Protein AF-A0ABD4Q6U1-F1 (afdb_monomer_lite)

Foldseek 3Di:
DWDWPDAQDAQIWIWDQDPNDIDIDTGHHRDDVSVVVVVVVVCCVRVVDVDPVVDPDDDDDDDDPDPPDPDDDDDDPVD

Secondary structure (DSSP, 8-state):
-EEEESTTSSSEEEEEEETTEEEEEEE---SHHHHHHHHHHHHHHTTS-SSGGG--------S--TTT-SS-----TT-

Structure (mmCIF, N/CA/C/O backbone):
data_AF-A0ABD4Q6U1-F1
#
_entry.id   AF-A0ABD4Q6U1-F1
#
loop_
_atom_site.group_PDB
_atom_site.id
_atom_site.type_symbol
_atom_site.label_atom_id
_atom_site.label_alt_id
_atom_site.label_comp_id
_atom_site.label_asym_id
_atom_site.label_entity_id
_atom_site.label_seq_id
_atom_site.pdbx_PDB_ins_code
_atom_site.Cartn_x
_atom_site.Cartn_y
_atom_site.Cartn_z
_atom_site.occupancy
_atom_site.B_iso_or_equiv
_atom_site.auth_seq_id
_atom_site.auth_comp_id
_atom_site.auth_asym_id
_atom_site.auth_atom_id
_atom_site.pdbx_PDB_model_num
ATOM 1 N N . LYS A 1 1 ? -4.123 8.829 4.148 1.00 82.25 1 LYS A N 1
ATOM 2 C CA . LYS A 1 1 ? -2.704 8.353 4.194 1.00 82.25 1 LYS A CA 1
ATOM 3 C C . LYS A 1 1 ? -2.620 7.225 5.210 1.00 82.25 1 LYS A C 1
ATOM 5 O O . LYS A 1 1 ? -3.173 7.412 6.284 1.00 82.25 1 LYS A O 1
ATOM 10 N N . GLY A 1 2 ? -1.948 6.112 4.916 1.00 88.88 2 GLY A N 1
ATOM 11 C CA . GLY A 1 2 ? -1.813 5.000 5.863 1.00 88.88 2 GLY A CA 1
ATOM 12 C C . GLY A 1 2 ? -0.410 4.398 5.898 1.00 88.88 2 GLY A C 1
ATOM 13 O O . GLY A 1 2 ? 0.405 4.694 5.024 1.00 88.88 2 GLY A O 1
ATOM 14 N N . VAL A 1 3 ? -0.136 3.607 6.933 1.00 94.00 3 VAL A N 1
ATOM 15 C CA . VAL A 1 3 ? 1.087 2.819 7.115 1.00 94.00 3 VAL A CA 1
ATOM 16 C C . VAL A 1 3 ? 0.737 1.512 7.825 1.00 94.00 3 VAL A C 1
ATOM 18 O O . VAL A 1 3 ? -0.093 1.505 8.733 1.00 94.00 3 VAL A O 1
ATOM 21 N N . ILE A 1 4 ? 1.354 0.418 7.385 1.00 95.25 4 ILE A N 1
ATOM 22 C CA . ILE A 1 4 ? 1.310 -0.877 8.063 1.00 95.25 4 ILE A CA 1
ATOM 23 C C . ILE A 1 4 ? 2.734 -1.192 8.503 1.00 95.25 4 ILE A C 1
ATOM 25 O O . ILE A 1 4 ? 3.668 -1.119 7.703 1.00 95.25 4 ILE A O 1
ATOM 29 N N . GLU A 1 5 ? 2.898 -1.510 9.777 1.00 95.44 5 GLU A N 1
ATOM 30 C CA . GLU A 1 5 ? 4.187 -1.747 10.411 1.00 95.44 5 GLU A CA 1
ATOM 31 C C . GLU A 1 5 ? 4.240 -3.160 10.987 1.00 95.44 5 GLU A C 1
ATOM 33 O O . GLU A 1 5 ? 3.223 -3.716 11.402 1.00 95.44 5 GLU A O 1
ATOM 38 N N . ARG A 1 6 ? 5.458 -3.713 11.055 1.00 95.44 6 ARG A N 1
ATOM 39 C CA . ARG A 1 6 ? 5.757 -5.018 11.671 1.00 95.44 6 ARG A CA 1
ATOM 40 C C . ARG A 1 6 ? 5.086 -6.234 11.005 1.00 95.44 6 ARG A C 1
ATOM 42 O O . ARG A 1 6 ? 4.941 -7.256 11.662 1.00 95.44 6 ARG A O 1
ATOM 49 N N . ILE A 1 7 ? 4.767 -6.161 9.708 1.00 94.56 7 ILE A N 1
ATOM 50 C CA . ILE A 1 7 ? 4.261 -7.304 8.919 1.00 94.56 7 ILE A CA 1
ATOM 51 C C . ILE A 1 7 ? 5.159 -8.535 9.127 1.00 94.56 7 ILE A C 1
ATOM 53 O O . ILE A 1 7 ? 6.381 -8.450 8.997 1.00 94.56 7 ILE A O 1
ATOM 57 N N . GLY A 1 8 ? 4.544 -9.676 9.432 1.00 94.12 8 GLY A N 1
ATOM 58 C CA . GLY A 1 8 ? 5.203 -10.946 9.741 1.00 94.12 8 GLY A CA 1
ATOM 59 C C . GLY A 1 8 ? 5.591 -11.116 11.213 1.00 94.12 8 GLY A C 1
ATOM 60 O O . GLY A 1 8 ? 6.161 -12.146 11.571 1.00 94.12 8 GLY A O 1
ATOM 61 N N . LEU A 1 9 ? 5.302 -10.132 12.068 1.00 93.56 9 LEU A N 1
ATOM 62 C CA . LEU A 1 9 ? 5.520 -10.179 13.514 1.00 93.56 9 LEU A CA 1
ATOM 63 C C . LEU A 1 9 ? 4.185 -10.085 14.263 1.00 93.56 9 LEU A C 1
ATOM 65 O O . LEU A 1 9 ? 3.186 -9.600 13.724 1.00 93.56 9 LEU A O 1
ATOM 69 N N . SER A 1 10 ? 4.198 -10.493 15.534 1.00 91.81 10 SER A N 1
ATOM 70 C CA . SER A 1 10 ? 3.061 -10.275 16.431 1.00 91.81 10 SER A CA 1
ATOM 71 C C . SER A 1 10 ? 2.811 -8.785 16.652 1.00 91.81 10 SER A C 1
ATOM 73 O O . SER A 1 10 ? 3.752 -7.978 16.645 1.00 91.81 10 SER A O 1
ATOM 75 N N . ASP A 1 11 ? 1.553 -8.433 16.896 1.00 93.06 11 ASP A N 1
ATOM 76 C CA . ASP A 1 11 ? 1.116 -7.062 17.160 1.00 93.06 11 ASP A CA 1
ATOM 77 C C 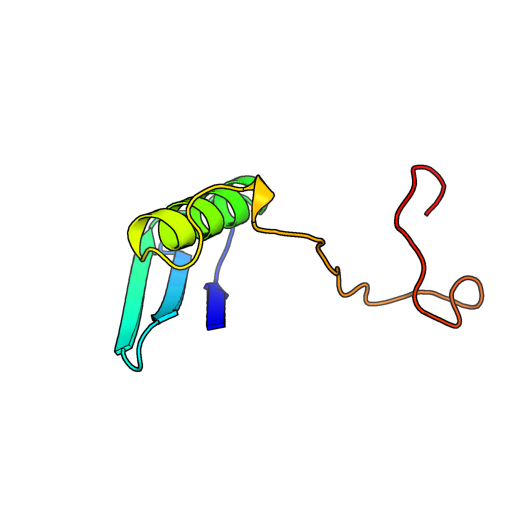. ASP A 1 11 ? 1.537 -6.110 16.022 1.00 93.06 11 ASP A C 1
ATOM 79 O O . ASP A 1 11 ? 2.182 -5.072 16.244 1.00 93.06 11 ASP A O 1
ATOM 83 N N . SER A 1 12 ? 1.224 -6.498 14.779 1.00 95.88 12 SER A N 1
ATOM 84 C CA . SER A 1 12 ? 1.374 -5.605 13.631 1.00 95.88 12 SER A CA 1
ATOM 85 C C . SER A 1 12 ? 0.458 -4.395 13.797 1.00 95.88 12 SER A C 1
ATOM 87 O O . SER A 1 12 ? -0.629 -4.481 14.369 1.00 95.88 12 SER A O 1
ATOM 89 N N . ILE A 1 13 ? 0.923 -3.239 13.328 1.00 95.00 13 ILE A N 1
ATOM 90 C CA . ILE A 1 13 ? 0.246 -1.963 13.569 1.00 95.00 13 ILE A CA 1
ATOM 91 C C . ILE A 1 13 ? -0.212 -1.410 12.233 1.00 95.00 13 ILE A C 1
ATOM 93 O O . ILE A 1 13 ? 0.606 -1.076 11.377 1.00 95.00 13 ILE A O 1
ATOM 97 N N . PHE A 1 14 ? -1.520 -1.268 12.068 1.00 94.81 14 PHE A N 1
ATOM 98 C CA . PHE A 1 14 ? -2.108 -0.546 10.955 1.00 94.81 14 PHE A CA 1
ATOM 99 C C . PHE A 1 14 ? -2.552 0.837 11.424 1.00 94.81 14 PHE A C 1
ATOM 101 O O . PHE A 1 14 ? -3.299 0.982 12.386 1.00 94.81 14 PHE A O 1
ATOM 108 N N . THR A 1 15 ? -2.079 1.880 10.749 1.00 94.69 15 THR A N 1
ATOM 109 C CA . THR A 1 15 ? -2.467 3.265 11.018 1.00 94.69 15 THR A CA 1
ATOM 110 C C . THR A 1 15 ? -2.993 3.911 9.747 1.00 94.69 15 THR A C 1
ATOM 112 O O . THR A 1 15 ? -2.291 3.949 8.736 1.00 94.69 15 THR A O 1
ATOM 115 N N . ILE A 1 16 ? -4.169 4.531 9.811 1.00 93.81 16 ILE A N 1
ATOM 116 C CA . ILE A 1 16 ? -4.751 5.300 8.709 1.00 93.81 16 ILE A CA 1
ATOM 117 C C . ILE A 1 16 ? -5.214 6.679 9.188 1.00 93.81 16 ILE A C 1
ATOM 119 O O . ILE A 1 16 ? -5.714 6.845 10.293 1.00 93.81 16 ILE A O 1
ATOM 123 N N . HIS A 1 17 ? -4.994 7.695 8.356 1.00 91.94 17 HIS A N 1
ATOM 124 C CA . HIS A 1 17 ? -5.506 9.047 8.555 1.00 91.94 17 HIS A CA 1
ATOM 125 C C . HIS A 1 17 ? -6.611 9.307 7.538 1.00 91.94 17 HIS A C 1
ATOM 127 O O . HIS A 1 17 ? -6.322 9.343 6.329 1.00 91.94 17 HIS A O 1
ATOM 133 N N . VAL A 1 18 ? -7.833 9.497 8.034 1.00 90.50 18 VAL A N 1
ATOM 134 C CA . VAL A 1 18 ? -9.053 9.723 7.249 1.00 90.50 18 VAL A CA 1
ATOM 135 C C . VAL A 1 18 ? -9.824 10.879 7.879 1.00 90.50 18 VAL A C 1
ATOM 137 O O . VAL A 1 18 ? -9.925 10.954 9.096 1.00 90.50 18 VAL A O 1
ATOM 140 N N . ASN A 1 19 ? -10.320 11.817 7.067 1.00 86.94 19 ASN A N 1
ATOM 141 C CA . ASN A 1 19 ? -11.127 12.961 7.524 1.00 86.94 19 ASN A CA 1
ATOM 142 C C . ASN A 1 19 ? -10.498 13.810 8.653 1.00 86.94 19 ASN A C 1
ATOM 144 O O . ASN A 1 19 ? -11.202 14.469 9.409 1.00 86.94 19 ASN A O 1
ATOM 148 N N . GLY A 1 20 ? -9.164 13.826 8.754 1.00 88.12 20 GLY A N 1
ATOM 149 C CA . GLY A 1 20 ? -8.433 14.549 9.802 1.00 88.12 20 GLY A CA 1
ATOM 150 C C . GLY A 1 20 ? -8.233 13.760 11.101 1.00 88.12 20 GLY A C 1
ATOM 151 O O . GLY A 1 20 ? -7.482 14.209 11.963 1.00 88.12 20 GLY A O 1
ATOM 152 N N . GLU A 1 21 ? -8.818 12.569 11.216 1.00 90.25 21 GLU A N 1
ATOM 153 C CA . GLU A 1 21 ? -8.643 11.668 12.351 1.00 90.25 21 GLU A CA 1
ATOM 154 C C . GLU A 1 21 ? -7.578 10.609 12.062 1.00 90.25 21 GLU A C 1
ATOM 156 O O . GLU A 1 21 ? -7.409 10.153 10.928 1.00 90.25 21 GLU A O 1
ATOM 161 N N . LYS A 1 22 ? -6.838 10.224 13.106 1.00 93.25 22 LYS A N 1
ATOM 162 C CA . LYS A 1 22 ? -5.860 9.135 13.063 1.00 93.25 22 LYS A CA 1
ATOM 163 C C . LYS A 1 22 ? -6.463 7.905 13.732 1.00 93.25 22 LYS A C 1
ATOM 165 O O . LYS A 1 22 ? -6.664 7.904 14.943 1.00 93.25 22 LYS A O 1
ATOM 170 N N . LEU A 1 23 ? -6.663 6.851 12.955 1.00 92.12 23 LEU A N 1
ATOM 171 C CA . LEU A 1 23 ? -7.125 5.550 13.420 1.00 92.12 23 LEU A CA 1
ATOM 172 C C . LEU A 1 23 ? -5.939 4.591 13.472 1.00 92.12 23 LEU A C 1
ATOM 174 O O . LEU A 1 23 ? -5.102 4.578 12.567 1.00 92.12 23 LEU A O 1
ATOM 178 N N . THR A 1 24 ? -5.837 3.840 14.565 1.00 93.62 24 THR A N 1
ATOM 179 C CA . THR A 1 24 ? -4.785 2.840 14.779 1.00 93.62 24 THR A CA 1
ATOM 180 C C . THR A 1 24 ? -5.437 1.537 15.195 1.00 93.62 24 THR A C 1
ATOM 182 O O . THR A 1 24 ? -6.288 1.536 16.080 1.00 93.62 24 THR A O 1
ATOM 185 N N . ASP A 1 25 ? -5.008 0.452 14.576 1.00 91.75 25 ASP A N 1
ATOM 186 C CA . ASP A 1 25 ? -5.484 -0.892 14.835 1.00 91.75 25 ASP A CA 1
ATOM 187 C C . ASP A 1 25 ? -4.289 -1.841 14.980 1.00 91.75 25 ASP A C 1
ATOM 189 O O . ASP A 1 25 ? -3.298 -1.725 14.253 1.00 91.75 25 ASP A O 1
ATOM 193 N N . ILE A 1 26 ? -4.364 -2.737 15.964 1.00 94.12 26 ILE A N 1
ATOM 194 C CA . ILE A 1 26 ? -3.298 -3.690 16.281 1.00 94.12 26 ILE A CA 1
ATOM 195 C C . ILE A 1 26 ? -3.851 -5.089 16.056 1.00 94.12 26 ILE A C 1
ATOM 197 O O . ILE A 1 26 ? -4.795 -5.503 16.728 1.00 94.12 26 ILE A O 1
ATOM 201 N N . ARG A 1 27 ? -3.249 -5.813 15.115 1.00 92.06 27 ARG A N 1
ATOM 202 C CA . ARG A 1 27 ? -3.598 -7.199 14.795 1.00 92.06 27 ARG A CA 1
ATOM 203 C C . ARG A 1 27 ? -2.392 -7.929 14.237 1.00 92.06 27 ARG A C 1
ATOM 205 O O . ARG A 1 27 ? -1.447 -7.300 13.773 1.00 92.06 27 ARG A O 1
ATOM 212 N N . ASP A 1 28 ? -2.427 -9.249 14.245 1.00 94.31 28 ASP A N 1
ATOM 213 C CA . ASP A 1 28 ? -1.382 -10.037 13.602 1.00 94.31 28 ASP A CA 1
ATOM 214 C C . ASP A 1 28 ? -1.583 -10.018 12.082 1.00 94.31 28 ASP A C 1
ATOM 216 O O . ASP A 1 28 ? -2.677 -10.294 11.595 1.00 94.31 28 ASP A O 1
ATOM 220 N N . ILE A 1 29 ? -0.532 -9.653 11.340 1.00 95.44 29 ILE A N 1
ATOM 221 C CA . ILE A 1 29 ? -0.521 -9.616 9.872 1.00 95.44 29 ILE A CA 1
ATOM 222 C C . ILE A 1 29 ? 0.675 -10.437 9.413 1.00 95.44 29 ILE A C 1
ATOM 224 O O . ILE A 1 29 ? 1.821 -10.073 9.673 1.00 95.44 29 ILE A O 1
ATOM 228 N N . HIS A 1 30 ? 0.433 -11.545 8.725 1.00 94.81 30 HIS A N 1
ATOM 229 C CA . HIS A 1 30 ? 1.459 -12.551 8.461 1.00 94.81 30 HIS A CA 1
ATOM 230 C C . HIS A 1 30 ? 2.304 -12.223 7.231 1.00 94.81 30 HIS A C 1
ATOM 232 O O . HIS A 1 30 ? 3.477 -12.591 7.161 1.00 94.81 30 HIS A O 1
ATOM 238 N N . ASN A 1 31 ? 1.719 -11.556 6.236 1.00 95.88 31 ASN A N 1
ATOM 239 C CA . ASN A 1 31 ? 2.383 -11.255 4.973 1.00 95.88 31 ASN A CA 1
ATOM 240 C C . ASN A 1 31 ? 1.836 -9.976 4.314 1.00 95.88 31 ASN A C 1
ATOM 242 O O . ASN A 1 31 ? 0.900 -9.340 4.795 1.00 95.88 31 ASN A O 1
ATOM 246 N N . HIS A 1 32 ? 2.461 -9.581 3.203 1.00 95.12 32 HIS A N 1
ATOM 247 C CA . HIS A 1 32 ? 2.130 -8.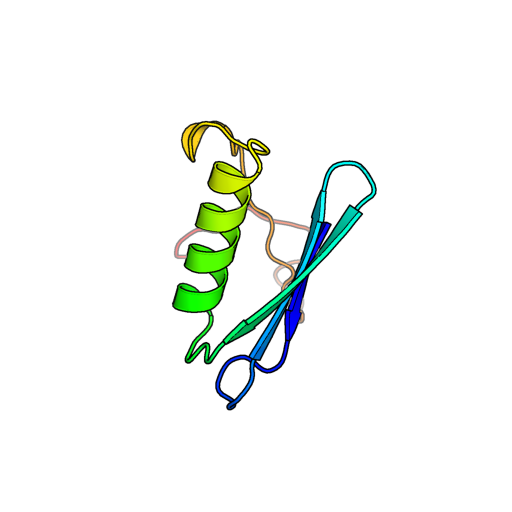339 2.504 1.00 95.12 32 HIS A CA 1
ATOM 248 C C . HIS A 1 32 ? 0.793 -8.400 1.752 1.00 95.12 32 HIS A C 1
ATOM 250 O O . HIS A 1 32 ? 0.156 -7.365 1.592 1.00 95.12 32 HIS A O 1
ATOM 256 N N . GLU A 1 33 ? 0.352 -9.579 1.307 1.00 95.31 33 GLU A N 1
ATOM 257 C CA . GLU A 1 33 ? -0.949 -9.740 0.647 1.00 95.31 33 GLU A CA 1
ATOM 258 C C . GLU A 1 33 ? -2.085 -9.465 1.638 1.00 95.31 33 GLU A C 1
ATOM 260 O O . GLU A 1 33 ? -2.970 -8.654 1.371 1.00 95.31 33 GLU A O 1
ATOM 265 N N . GLU A 1 34 ? -1.999 -10.058 2.829 1.00 94.62 34 GLU A N 1
ATOM 266 C CA . GLU A 1 34 ? -2.925 -9.809 3.933 1.00 94.62 3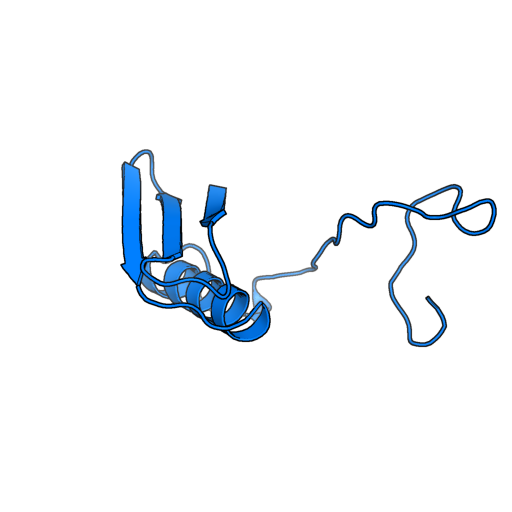4 GLU A CA 1
ATOM 267 C C . GLU A 1 34 ? -2.944 -8.322 4.320 1.00 94.62 34 GLU A C 1
ATOM 269 O O . GLU A 1 34 ? -4.013 -7.729 4.456 1.00 94.62 34 GLU A O 1
ATOM 274 N N . ALA A 1 35 ? -1.768 -7.691 4.407 1.00 94.38 35 ALA A N 1
ATOM 275 C CA . ALA A 1 35 ? -1.641 -6.262 4.683 1.00 94.38 35 ALA A CA 1
ATOM 276 C C . ALA A 1 35 ? -2.391 -5.393 3.650 1.00 94.38 35 ALA A C 1
ATOM 278 O O . ALA A 1 35 ? -3.114 -4.467 4.023 1.00 94.38 35 ALA A O 1
ATOM 279 N N . VAL A 1 36 ? -2.241 -5.691 2.354 1.00 93.38 36 VAL A N 1
ATOM 280 C CA . VAL A 1 36 ? -2.921 -4.958 1.272 1.00 93.38 36 VAL A CA 1
ATOM 281 C C . VAL A 1 36 ? -4.432 -5.178 1.318 1.00 93.38 36 VAL A C 1
ATOM 283 O O . VAL A 1 36 ? -5.182 -4.215 1.166 1.00 93.38 36 VAL A O 1
ATOM 286 N N . ASN A 1 37 ? -4.891 -6.403 1.581 1.00 92.62 37 ASN A N 1
ATOM 287 C CA . ASN A 1 37 ? -6.319 -6.701 1.701 1.00 92.62 37 ASN A CA 1
ATOM 288 C C . ASN A 1 37 ? -6.961 -5.921 2.859 1.00 92.62 37 ASN A C 1
ATOM 290 O O . ASN A 1 37 ? -7.955 -5.231 2.649 1.00 92.62 37 ASN A O 1
ATOM 294 N N . ILE A 1 38 ? -6.333 -5.918 4.042 1.00 92.31 38 ILE A N 1
ATOM 295 C CA . ILE A 1 38 ? -6.796 -5.137 5.204 1.00 92.31 38 ILE A CA 1
ATOM 296 C C . ILE A 1 38 ? -6.863 -3.639 4.876 1.00 92.31 38 ILE A C 1
ATOM 298 O O . ILE A 1 38 ? -7.817 -2.954 5.248 1.00 92.31 38 ILE A O 1
ATOM 302 N N . MET A 1 39 ? -5.862 -3.115 4.165 1.00 91.81 39 MET A N 1
ATOM 303 C CA . MET A 1 39 ? -5.845 -1.717 3.734 1.00 91.81 39 MET A CA 1
ATOM 304 C C . MET A 1 39 ? -7.015 -1.390 2.796 1.00 91.81 39 MET A C 1
ATOM 306 O O . MET A 1 39 ? -7.664 -0.360 2.976 1.00 91.81 39 MET A O 1
ATOM 310 N N . LEU A 1 40 ? -7.290 -2.245 1.805 1.00 91.88 40 LEU A N 1
ATOM 311 C CA . LEU A 1 40 ? -8.396 -2.061 0.860 1.00 91.88 40 LEU A CA 1
ATOM 312 C C . LEU A 1 40 ? -9.760 -2.152 1.552 1.00 91.88 40 LEU A C 1
ATOM 314 O O . LEU A 1 40 ? -10.652 -1.360 1.244 1.00 91.88 40 LEU A O 1
ATOM 318 N N . ASP A 1 41 ? -9.913 -3.067 2.507 1.00 91.12 41 ASP A N 1
ATOM 319 C CA . ASP A 1 41 ? -11.137 -3.192 3.299 1.00 91.12 41 ASP A CA 1
ATOM 320 C C . ASP A 1 41 ? -11.362 -1.952 4.170 1.00 91.12 41 ASP A C 1
ATOM 322 O O . ASP A 1 41 ? -12.454 -1.386 4.161 1.00 91.12 41 ASP A O 1
ATOM 326 N N . SER A 1 42 ? -10.312 -1.442 4.821 1.00 90.75 42 SER A N 1
ATOM 327 C CA . SER A 1 42 ? -10.378 -0.186 5.578 1.00 90.75 42 SER A CA 1
ATOM 328 C C . SER A 1 42 ? -10.747 1.009 4.692 1.00 90.75 42 SER A C 1
ATOM 330 O O . SER A 1 42 ? -11.475 1.906 5.117 1.00 90.75 42 SER A O 1
ATOM 332 N N . PHE A 1 43 ? -10.295 1.030 3.434 1.00 90.75 43 PHE A N 1
ATOM 333 C CA . PHE A 1 43 ? -10.685 2.083 2.496 1.00 90.75 43 PHE A CA 1
ATOM 334 C C . PHE A 1 43 ? -12.177 2.050 2.166 1.00 90.75 43 PHE A C 1
ATOM 336 O O . PHE A 1 43 ? -12.783 3.115 2.047 1.00 90.75 43 PHE A O 1
ATOM 343 N N . LYS A 1 44 ? -12.765 0.857 2.042 1.00 90.88 44 LYS A N 1
ATOM 344 C CA . LYS A 1 44 ? -14.210 0.695 1.848 1.00 90.88 44 LYS A CA 1
ATOM 345 C C . LYS A 1 44 ? -14.989 1.066 3.108 1.00 90.88 44 LYS A C 1
ATOM 347 O O . LYS A 1 44 ? -15.970 1.795 3.019 1.00 90.88 44 LYS A O 1
ATOM 352 N N . GLU A 1 45 ? -14.536 0.604 4.273 1.00 90.44 45 GLU A N 1
ATOM 353 C CA . GLU A 1 45 ? -15.180 0.868 5.567 1.00 90.44 45 GLU A CA 1
ATOM 354 C C . GLU A 1 45 ? -15.252 2.365 5.887 1.00 90.44 45 GLU A C 1
ATOM 356 O O . GLU A 1 45 ? -16.262 2.849 6.391 1.00 90.44 45 GLU A O 1
ATOM 361 N N . HIS A 1 46 ? -14.206 3.118 5.543 1.00 89.75 46 HIS A N 1
ATOM 362 C CA . HIS A 1 46 ? -14.164 4.566 5.744 1.00 89.75 46 HIS A CA 1
ATOM 363 C C . HIS A 1 46 ? -14.650 5.381 4.537 1.00 89.75 46 HIS A C 1
ATOM 365 O O . HIS A 1 46 ? -14.365 6.577 4.463 1.00 89.75 46 HIS A O 1
ATOM 371 N N . GLU A 1 47 ? -15.345 4.744 3.588 1.00 89.06 47 GLU A N 1
ATOM 372 C CA . GLU A 1 47 ? -15.930 5.378 2.398 1.00 89.06 47 GLU A CA 1
ATOM 373 C C . GLU A 1 47 ? -14.917 6.194 1.565 1.00 89.06 47 GLU A C 1
ATOM 375 O O . GLU A 1 47 ? -15.276 7.141 0.864 1.00 89.06 47 GLU A O 1
ATOM 380 N N . ILE A 1 48 ? -13.631 5.825 1.626 1.00 88.88 48 ILE A N 1
ATOM 381 C CA . ILE A 1 48 ? -12.565 6.427 0.810 1.00 88.88 48 ILE A CA 1
ATOM 382 C C . ILE A 1 48 ? -12.745 6.004 -0.649 1.00 88.88 48 ILE A C 1
ATOM 384 O O . ILE A 1 48 ? -12.550 6.807 -1.561 1.00 88.88 48 ILE A O 1
ATOM 388 N N . ILE A 1 49 ? -13.122 4.741 -0.850 1.00 90.69 49 ILE A N 1
ATOM 389 C CA . ILE A 1 49 ? -13.534 4.167 -2.131 1.00 90.69 49 ILE A CA 1
ATOM 390 C C . ILE A 1 49 ? -14.859 3.433 -1.932 1.00 90.69 49 ILE A C 1
ATOM 392 O O . ILE A 1 49 ? -15.115 2.900 -0.852 1.00 90.69 49 ILE A O 1
ATOM 396 N N . LYS A 1 50 ? -15.693 3.377 -2.970 1.00 88.81 50 LYS A N 1
ATOM 397 C CA . LYS A 1 50 ? -16.921 2.571 -2.960 1.00 88.81 50 LYS A CA 1
ATOM 398 C C . LYS A 1 50 ? -16.644 1.172 -3.479 1.00 88.81 50 LYS A C 1
ATOM 400 O O . LYS A 1 50 ? -17.126 0.194 -2.915 1.00 88.81 50 LYS A O 1
ATOM 405 N N . ASP A 1 51 ? -15.848 1.094 -4.538 1.00 89.69 51 ASP A N 1
ATOM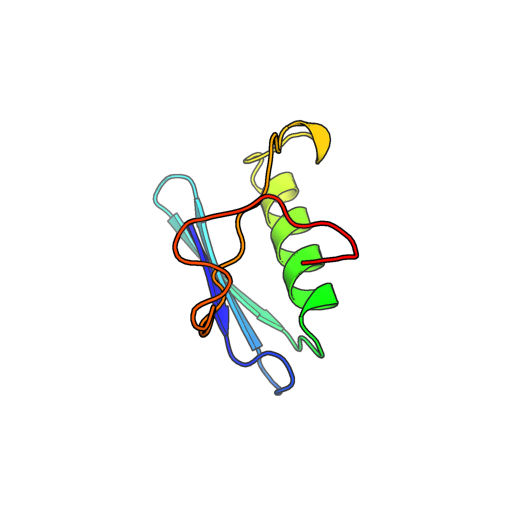 406 C CA . ASP A 1 51 ? -15.420 -0.156 -5.148 1.00 89.69 51 ASP A CA 1
ATOM 407 C C . ASP A 1 51 ? -13.934 -0.098 -5.517 1.00 89.69 51 ASP A C 1
ATOM 409 O O . ASP A 1 51 ? -13.338 0.973 -5.641 1.00 89.69 51 ASP A O 1
ATOM 413 N N . ILE A 1 52 ? -13.317 -1.263 -5.709 1.00 87.25 52 ILE A N 1
ATOM 414 C CA . ILE A 1 52 ? -11.927 -1.341 -6.157 1.00 87.25 52 ILE A CA 1
ATOM 415 C C . ILE A 1 52 ? -11.742 -0.717 -7.547 1.00 87.25 52 ILE A C 1
ATOM 417 O O . ILE A 1 52 ? -10.663 -0.210 -7.843 1.00 87.25 52 ILE A O 1
ATOM 421 N N . THR A 1 53 ? -12.795 -0.675 -8.372 1.00 90.25 53 THR A N 1
ATOM 422 C CA . THR A 1 53 ? -12.771 -0.010 -9.683 1.00 90.25 53 THR A CA 1
ATOM 423 C C . THR A 1 53 ? -12.571 1.503 -9.608 1.00 90.25 53 THR A C 1
ATOM 425 O O . THR A 1 53 ? -12.222 2.111 -10.618 1.00 90.25 53 THR A O 1
ATOM 428 N N . ASP A 1 54 ? -12.765 2.124 -8.439 1.00 91.94 54 ASP A N 1
ATOM 429 C CA . ASP A 1 54 ? -12.477 3.551 -8.244 1.00 91.94 54 ASP A CA 1
ATOM 430 C C . ASP A 1 54 ? -10.961 3.837 -8.296 1.00 91.94 54 ASP A C 1
ATOM 432 O O . ASP A 1 54 ? -10.533 4.969 -8.540 1.00 91.94 54 ASP A O 1
ATOM 436 N N . ILE A 1 55 ? -10.126 2.808 -8.102 1.00 92.25 55 ILE A N 1
ATOM 437 C CA . ILE A 1 55 ? -8.669 2.901 -8.179 1.00 92.25 55 ILE A CA 1
ATOM 438 C C . ILE A 1 55 ? -8.233 2.789 -9.645 1.00 92.25 55 ILE A C 1
ATOM 440 O O . ILE A 1 55 ? -8.153 1.705 -10.215 1.00 92.25 55 ILE A O 1
ATOM 444 N N . GLN A 1 56 ? -7.889 3.924 -10.255 1.00 93.50 56 GLN A N 1
ATOM 445 C CA . GLN A 1 56 ? -7.464 3.983 -11.663 1.00 93.50 56 GLN A CA 1
ATOM 446 C C . GLN A 1 56 ? -6.062 3.411 -11.922 1.00 93.50 56 GLN A C 1
ATOM 448 O O . GLN A 1 56 ? -5.705 3.135 -13.066 1.00 93.50 56 GLN A O 1
ATOM 453 N N . GLY A 1 57 ? -5.243 3.260 -10.881 1.00 92.50 57 GLY A N 1
ATOM 454 C CA . GLY A 1 57 ? -3.897 2.722 -11.003 1.00 92.50 57 GLY A CA 1
ATOM 455 C C . GLY A 1 57 ? -3.179 2.624 -9.665 1.00 92.50 57 GLY A C 1
ATOM 456 O O . GLY A 1 57 ? -3.583 3.223 -8.670 1.00 92.50 57 GLY A O 1
ATOM 457 N N . THR A 1 58 ? -2.083 1.871 -9.662 1.00 93.00 58 THR A N 1
ATOM 458 C CA . THR A 1 58 ? -1.186 1.720 -8.515 1.00 93.00 58 THR A CA 1
ATOM 459 C C . THR A 1 58 ? 0.253 1.985 -8.941 1.00 93.00 58 THR A C 1
ATOM 461 O O . THR A 1 58 ? 0.633 1.736 -10.086 1.00 93.00 58 THR A O 1
ATOM 464 N N . GLY A 1 59 ? 1.054 2.513 -8.020 1.00 94.81 59 GLY A N 1
ATOM 465 C CA . GLY A 1 59 ? 2.472 2.773 -8.222 1.00 94.81 59 GLY A CA 1
ATOM 466 C C . GLY A 1 59 ? 3.290 2.064 -7.154 1.00 94.81 59 GLY A C 1
ATOM 467 O O . GLY A 1 59 ? 3.036 2.235 -5.963 1.00 94.81 59 GLY A O 1
ATOM 468 N N . HIS A 1 60 ? 4.301 1.309 -7.577 1.00 93.69 60 HIS A N 1
ATOM 469 C CA . HIS A 1 60 ? 5.217 0.617 -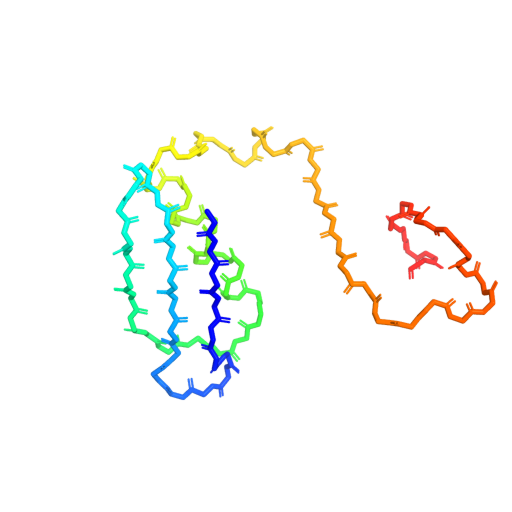6.676 1.00 93.69 60 HIS A CA 1
ATOM 470 C C . HIS A 1 60 ? 6.563 1.338 -6.643 1.00 93.69 60 HIS A C 1
ATOM 472 O O . HIS A 1 60 ? 7.120 1.703 -7.679 1.00 93.69 60 HIS A O 1
ATOM 478 N N . ARG A 1 61 ? 7.107 1.541 -5.439 1.00 93.81 61 ARG A N 1
ATOM 479 C CA . ARG A 1 61 ? 8.466 2.057 -5.271 1.00 93.81 61 ARG A CA 1
ATOM 480 C C . ARG A 1 61 ? 9.444 0.888 -5.268 1.00 93.81 61 ARG A C 1
ATOM 482 O O . ARG A 1 61 ? 9.560 0.183 -4.271 1.00 93.81 61 ARG A O 1
ATOM 489 N N . VAL A 1 62 ? 10.182 0.735 -6.359 1.00 93.38 62 VAL A N 1
ATOM 490 C CA . VAL A 1 62 ? 11.265 -0.247 -6.484 1.00 93.38 62 VAL A CA 1
ATOM 491 C C . VAL A 1 62 ? 12.592 0.423 -6.124 1.00 93.38 62 VAL A C 1
ATOM 493 O O . VAL A 1 62 ? 12.858 1.548 -6.542 1.00 93.38 62 VAL A O 1
ATOM 496 N N . VAL A 1 63 ? 13.412 -0.236 -5.302 1.00 94.38 63 VAL A N 1
ATOM 497 C CA . VAL A 1 63 ? 14.648 0.360 -4.761 1.00 94.38 63 VAL A CA 1
ATOM 498 C C . VAL A 1 63 ? 15.762 0.433 -5.808 1.00 94.38 63 VAL A C 1
ATOM 500 O O . VAL A 1 63 ? 16.474 1.432 -5.855 1.00 94.38 63 VAL A O 1
ATOM 503 N N . HIS A 1 64 ? 15.919 -0.598 -6.642 1.00 92.00 64 HIS A N 1
ATOM 504 C CA . HIS A 1 64 ? 17.051 -0.718 -7.560 1.00 92.00 64 HIS A CA 1
ATOM 505 C C . HIS A 1 64 ? 16.586 -1.017 -8.991 1.00 92.00 64 HIS A C 1
ATOM 507 O O . HIS A 1 64 ? 16.145 -2.124 -9.276 1.00 92.00 64 HIS A O 1
ATOM 513 N N . GLY A 1 65 ? 16.722 -0.041 -9.892 1.00 88.75 65 GLY A N 1
ATOM 514 C CA . GLY A 1 65 ? 16.404 -0.187 -11.323 1.00 88.75 65 GLY A CA 1
ATOM 515 C C . GLY A 1 65 ? 17.608 -0.500 -12.222 1.00 88.75 65 GLY A C 1
ATOM 516 O O . GLY A 1 65 ? 17.435 -0.756 -13.412 1.00 88.75 65 GLY A O 1
ATOM 517 N N . GLY A 1 66 ? 18.828 -0.470 -11.669 1.00 91.94 66 GLY A N 1
ATOM 518 C CA . GLY A 1 66 ? 20.065 -0.597 -12.446 1.00 91.94 66 GLY A CA 1
ATOM 519 C C . GLY A 1 66 ? 20.157 0.441 -13.570 1.00 91.94 66 GLY A C 1
ATOM 520 O O . GLY A 1 66 ? 19.563 1.514 -13.490 1.00 91.94 66 GLY A O 1
ATOM 521 N N . GLU A 1 67 ? 20.888 0.110 -14.631 1.00 92.19 67 GLU A N 1
ATOM 522 C CA . GLU A 1 67 ? 20.947 0.934 -15.849 1.00 92.19 67 GLU A CA 1
ATOM 523 C C . GLU A 1 67 ? 19.728 0.716 -16.764 1.00 92.19 67 GLU A C 1
ATOM 525 O O . GLU A 1 67 ? 19.443 1.537 -17.634 1.00 92.19 67 GLU A O 1
ATOM 530 N N . THR A 1 68 ? 18.988 -0.375 -16.546 1.00 92.56 68 THR A N 1
ATOM 531 C CA . THR A 1 68 ? 17.851 -0.807 -17.370 1.00 92.56 68 THR A CA 1
ATOM 532 C C . THR A 1 68 ? 16.648 0.124 -17.244 1.00 92.56 68 THR A C 1
ATOM 534 O O . THR A 1 68 ? 15.958 0.384 -18.230 1.00 92.56 68 THR A O 1
ATOM 537 N N . PHE A 1 69 ? 16.402 0.660 -16.046 1.00 92.56 69 PHE A N 1
ATOM 538 C CA . PHE A 1 69 ? 15.228 1.484 -15.758 1.00 92.56 69 PHE A CA 1
ATOM 539 C C . PHE A 1 69 ? 15.629 2.900 -15.318 1.00 92.56 69 PHE A C 1
ATOM 541 O O . PHE A 1 69 ? 15.522 3.240 -14.139 1.00 92.56 69 PHE A O 1
ATOM 548 N N . PRO A 1 70 ? 16.059 3.771 -16.254 1.00 91.69 70 PRO A N 1
ATOM 549 C CA . PRO A 1 70 ? 16.424 5.155 -15.936 1.00 91.69 70 PRO A CA 1
ATOM 550 C C . PRO A 1 70 ? 15.205 6.042 -15.622 1.00 91.69 70 PRO A C 1
ATOM 552 O O . PRO A 1 70 ? 15.357 7.183 -15.190 1.00 91.69 70 PRO A O 1
ATOM 555 N N . LYS A 1 71 ? 13.989 5.544 -15.876 1.00 93.75 71 LYS A N 1
ATOM 556 C CA . LYS A 1 71 ? 12.711 6.223 -15.637 1.00 93.75 71 LYS A CA 1
ATOM 557 C C . LYS A 1 71 ? 11.636 5.212 -15.243 1.00 93.75 71 LYS A C 1
ATOM 559 O O . LYS A 1 71 ? 11.802 4.017 -15.472 1.00 93.75 71 LYS A O 1
ATOM 564 N N . SER A 1 72 ? 10.527 5.706 -14.695 1.00 95.12 72 SER A N 1
ATOM 565 C CA . SER A 1 72 ? 9.345 4.890 -14.400 1.00 95.12 72 SER A CA 1
ATOM 566 C C . SER A 1 72 ? 8.825 4.181 -15.652 1.00 95.12 72 SER A C 1
ATOM 568 O O . SER A 1 72 ? 8.819 4.752 -16.746 1.00 95.12 72 SER A O 1
ATOM 570 N N . VAL A 1 73 ? 8.361 2.950 -15.465 1.00 95.00 73 VAL A N 1
ATOM 571 C CA . VAL A 1 73 ? 7.825 2.076 -16.513 1.00 95.00 73 VAL A CA 1
ATOM 572 C C . VAL A 1 73 ? 6.536 1.412 -16.031 1.00 95.00 73 VAL A C 1
ATOM 574 O O . VAL A 1 73 ? 6.272 1.358 -14.829 1.00 95.00 73 VAL A O 1
ATOM 577 N N . VAL A 1 74 ? 5.719 0.940 -16.974 1.00 95.50 74 VAL A N 1
ATOM 578 C CA . VAL A 1 74 ? 4.548 0.106 -16.674 1.00 95.50 74 VAL A CA 1
ATOM 579 C C . VAL A 1 74 ? 5.043 -1.293 -16.320 1.00 95.50 74 VAL A C 1
ATOM 581 O O . VAL A 1 74 ? 5.887 -1.830 -17.032 1.00 95.50 74 VAL A O 1
ATOM 584 N N . VAL A 1 75 ? 4.528 -1.860 -15.230 1.00 94.25 75 VAL A N 1
ATOM 585 C CA . VAL A 1 75 ? 4.858 -3.225 -14.801 1.00 94.25 75 VAL A CA 1
ATOM 586 C C . VAL A 1 75 ? 4.165 -4.220 -15.735 1.00 94.25 75 VAL A C 1
ATOM 588 O O . VAL A 1 75 ? 2.952 -4.140 -15.935 1.00 94.25 75 VAL A O 1
ATOM 591 N N . THR A 1 76 ? 4.941 -5.129 -16.315 1.00 95.31 76 THR A N 1
ATOM 592 C CA . THR A 1 76 ? 4.514 -6.227 -17.196 1.00 95.31 76 THR A CA 1
ATOM 593 C C . THR A 1 76 ? 5.295 -7.484 -16.805 1.00 95.31 76 THR A C 1
ATOM 595 O O . THR A 1 76 ? 6.209 -7.391 -15.999 1.00 95.31 76 THR A O 1
ATOM 598 N N . ASP A 1 77 ? 5.005 -8.654 -17.379 1.00 94.00 77 ASP A N 1
ATOM 599 C CA . ASP A 1 77 ? 5.741 -9.891 -17.043 1.00 94.00 77 ASP A CA 1
ATOM 600 C C . ASP A 1 77 ? 7.261 -9.817 -17.326 1.00 94.00 77 ASP A C 1
ATOM 602 O O . ASP A 1 77 ? 8.035 -10.615 -16.800 1.00 94.00 77 ASP A O 1
ATOM 606 N N . GLU A 1 78 ? 7.697 -8.866 -18.160 1.00 87.62 78 GLU A N 1
ATOM 607 C CA . GLU A 1 78 ? 9.106 -8.625 -18.506 1.00 87.62 78 GLU A CA 1
ATOM 608 C C . GLU A 1 78 ? 9.803 -7.596 -17.588 1.00 87.62 78 GLU A C 1
ATOM 610 O O . GLU A 1 78 ? 11.005 -7.364 -17.741 1.00 87.62 78 GLU A O 1
ATOM 615 N N . VAL A 1 79 ? 9.063 -6.961 -16.669 1.00 83.50 79 VAL A N 1
ATOM 616 C CA . VAL A 1 79 ? 9.508 -5.852 -15.799 1.00 83.50 79 VAL A CA 1
ATOM 617 C C . VAL A 1 79 ? 9.291 -6.198 -14.333 1.00 83.50 79 VAL A C 1
ATOM 619 O O . VAL A 1 79 ? 10.291 -6.155 -13.583 1.00 83.50 79 VAL A O 1
#

Sequence (79 aa):
KGVIERIGLSDSIFTIHVNGEKLTDIRDIHNHEEAVNIMLDSFKEHEIIKDITDIQGTGHRVVHGGETFPKSVVVTDEV

InterP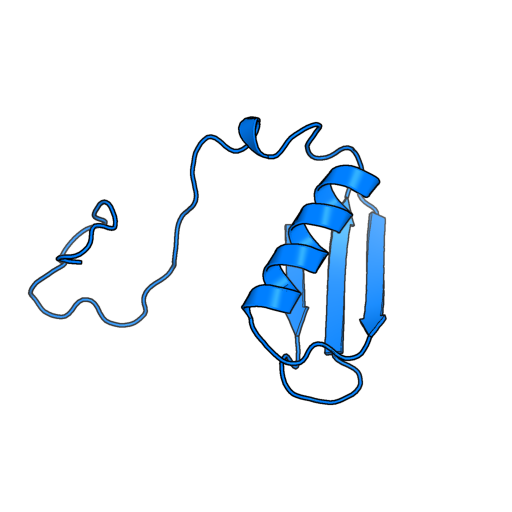ro domains:
  IPR000890 Aliphatic acid kinase, short-chain [PF00871] (1-79)
  IPR000890 Aliphatic acid kinase, short-chain [PTHR21060] (1-79)
  IPR043129 ATPase, nucleotide binding domain [SSF53067] (1-79)

Radius of gyration: 15.39 Å; chains: 1; bounding box: 38×27×36 Å

Organism: Mycobacterium tuberculosis (NCBI:txid1773)

pLDDT: mean 92.36, std 2.7, range [82.25, 95.88]